Protein AF-A0A5J9V6T4-F1 (afdb_monomer)

InterPro domains:
  IPR002487 Transcription factor, K-box [PF01486] (33-118)
  IPR002487 Transcription factor, K-box [PS51297] (35-126)

Secondary structure (DSSP, 8-state):
-HHHHHHHHHHHHHHHHHHHHHHHSTHHHHHHHHHHHHHHHHHHHHHHHHHHHHHHHHHTT-SGGG--HHHHHHHHHHHHHHHHHHHHHHHHHHHHHHHHHHHHHHHHHHHHHHHHHHHHHHT----------PPPPP-------------------S-S-----------

Sequence (171 aa):
MVYFASYVCSLQKTIDRYKTYTRENGSNKAVQQDMQQVKADALSLANKLEALENSKRKFLGENLEQCSVEELHSLQVKLEKSLHIIRGKKTQLFEQQIAKLKEKERTLLKENKELREKQLSLQQPLAAPALNCIPPQPRDIPGPSNDDTDVVTDLYIGLPGSERSSNRDSG

Mean predicted aligned error: 18.74 Å

Organism: NCBI:txid38414

Structure (mmCIF, N/CA/C/O backbone):
data_AF-A0A5J9V6T4-F1
#
_entry.id   AF-A0A5J9V6T4-F1
#
loop_
_atom_site.group_PDB
_atom_site.id
_atom_site.type_symbol
_atom_site.label_atom_id
_atom_site.label_alt_id
_atom_site.label_comp_id
_atom_site.label_asym_id
_atom_site.label_entity_id
_atom_site.label_seq_id
_atom_site.pdbx_PDB_ins_code
_atom_site.Cartn_x
_atom_site.Cartn_y
_atom_site.Cartn_z
_atom_site.occupancy
_atom_site.B_iso_or_equiv
_atom_site.auth_seq_id
_atom_site.auth_comp_id
_atom_site.auth_asym_id
_atom_site.auth_atom_id
_atom_site.pdbx_PDB_model_num
ATOM 1 N N . MET A 1 1 ? -1.679 4.302 76.154 1.00 60.38 1 MET A N 1
ATOM 2 C CA . MET A 1 1 ? -2.870 4.523 75.298 1.00 60.38 1 MET A CA 1
ATOM 3 C C . MET A 1 1 ? -3.146 5.998 74.988 1.00 60.38 1 MET A C 1
ATOM 5 O O . MET A 1 1 ? -3.365 6.312 73.828 1.00 60.38 1 MET A O 1
ATOM 9 N N . VAL A 1 2 ? -3.075 6.922 75.956 1.00 66.12 2 VAL A N 1
ATOM 10 C CA . VAL A 1 2 ? -3.444 8.346 75.751 1.00 66.12 2 VAL A CA 1
ATOM 11 C C . VAL A 1 2 ? -2.506 9.116 74.794 1.00 66.12 2 VAL A C 1
ATOM 13 O O . VAL A 1 2 ? -2.973 9.864 73.940 1.00 66.12 2 VAL A O 1
ATOM 16 N N . TYR A 1 3 ? -1.189 8.884 74.860 1.00 66.56 3 TYR A N 1
ATOM 17 C CA . TYR A 1 3 ? -0.208 9.529 73.965 1.00 66.56 3 TYR A CA 1
ATOM 18 C C . TYR A 1 3 ? -0.371 9.134 72.491 1.00 66.56 3 TYR A C 1
ATOM 20 O O . TYR A 1 3 ? -0.237 9.974 71.605 1.00 66.56 3 TYR A O 1
ATOM 28 N N . PHE A 1 4 ? -0.711 7.869 72.231 1.00 70.38 4 PHE A N 1
ATOM 29 C CA . PHE A 1 4 ? -0.926 7.361 70.877 1.00 70.38 4 PHE A CA 1
ATOM 30 C C . PHE A 1 4 ? -2.164 8.004 70.236 1.00 70.38 4 PHE A C 1
ATOM 32 O O . PHE A 1 4 ? -2.093 8.495 69.113 1.00 70.38 4 PHE A O 1
ATOM 39 N N . ALA A 1 5 ? -3.266 8.107 70.986 1.00 70.38 5 ALA A N 1
ATOM 40 C CA . ALA A 1 5 ? -4.470 8.809 70.542 1.00 70.38 5 ALA A CA 1
ATOM 41 C C . ALA A 1 5 ? -4.216 10.304 70.251 1.00 70.38 5 ALA A C 1
ATOM 43 O O . ALA A 1 5 ? -4.706 10.829 69.251 1.00 70.38 5 ALA A O 1
ATOM 44 N N . SER A 1 6 ? -3.409 10.981 71.077 1.00 78.94 6 SER A N 1
ATOM 45 C CA . SER A 1 6 ? -3.026 12.385 70.855 1.00 78.94 6 SER A CA 1
ATOM 46 C C . SER A 1 6 ? -2.180 12.571 69.584 1.00 78.94 6 SER A C 1
ATOM 48 O O . SER A 1 6 ? -2.458 13.460 68.776 1.00 78.94 6 SER A O 1
ATOM 50 N N . TYR A 1 7 ? -1.200 11.690 69.351 1.00 83.75 7 TYR A N 1
ATOM 51 C CA . 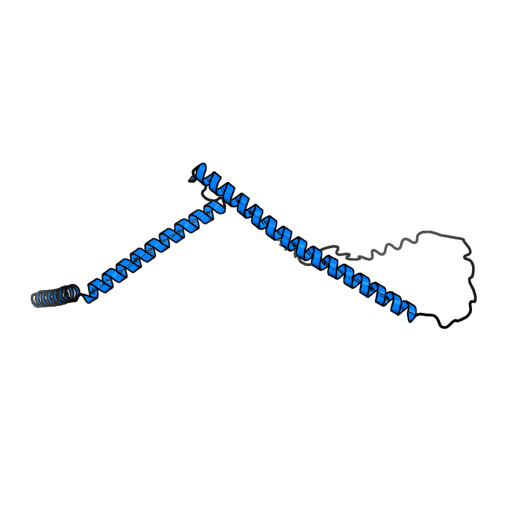TYR A 1 7 ? -0.360 11.715 68.149 1.00 83.75 7 TYR A CA 1
ATOM 52 C C . TYR A 1 7 ? -1.170 11.478 66.869 1.00 83.75 7 TYR A C 1
ATOM 54 O O . TYR A 1 7 ? -1.057 12.255 65.924 1.00 83.75 7 TYR A O 1
ATOM 62 N N . VAL A 1 8 ? -2.042 10.464 66.858 1.00 83.19 8 VAL A N 1
ATOM 63 C CA . VAL A 1 8 ? -2.918 10.164 65.712 1.00 83.19 8 VAL A CA 1
ATOM 64 C C . VAL A 1 8 ? -3.850 11.344 65.413 1.00 83.19 8 VAL A C 1
ATOM 66 O O . VAL A 1 8 ? -4.005 11.725 64.255 1.00 83.19 8 VAL A O 1
ATOM 69 N N . CYS A 1 9 ? -4.401 11.995 66.442 1.00 82.75 9 CYS A N 1
ATOM 70 C CA . CYS A 1 9 ? -5.228 13.194 66.285 1.00 82.75 9 CYS A CA 1
ATOM 71 C C . CYS A 1 9 ? -4.436 14.386 65.708 1.00 82.75 9 CYS A C 1
ATOM 73 O O . CYS A 1 9 ? -4.932 15.105 64.842 1.00 82.75 9 CYS A O 1
ATOM 75 N N . SER A 1 10 ? -3.187 14.587 66.140 1.00 89.19 10 SER A N 1
ATOM 76 C CA . SER A 1 10 ? -2.298 15.638 65.617 1.00 89.19 10 SER A CA 1
ATOM 77 C C . SER A 1 10 ? -1.874 15.390 64.162 1.00 89.19 10 SER A C 1
ATOM 79 O O . SER A 1 10 ? -1.890 16.306 63.330 1.00 89.19 10 SER A O 1
ATOM 81 N N . LEU A 1 11 ? -1.554 14.136 63.828 1.00 93.19 11 LEU A N 1
ATOM 82 C CA . LEU A 1 11 ? -1.210 13.714 62.473 1.00 93.19 11 LEU A CA 1
ATOM 83 C C . LEU A 1 11 ? -2.404 13.912 61.534 1.00 93.19 11 LEU A C 1
ATOM 85 O O . LEU A 1 11 ? -2.256 14.531 60.484 1.00 93.19 11 LEU A O 1
ATOM 89 N N . GLN A 1 12 ? -3.595 13.478 61.953 1.00 90.88 12 GLN A N 1
ATOM 90 C CA . GLN A 1 12 ? -4.825 13.632 61.182 1.00 90.88 12 GLN A CA 1
ATOM 91 C C . GLN A 1 12 ? -5.135 15.109 60.911 1.00 90.88 12 GLN A C 1
ATOM 93 O O . GLN A 1 12 ? -5.347 15.487 59.764 1.00 90.88 12 GLN A O 1
ATOM 98 N N . LYS A 1 13 ? -5.030 15.978 61.926 1.00 91.81 13 LYS A N 1
ATOM 99 C CA . LYS A 1 13 ? -5.188 17.436 61.764 1.00 91.81 13 LYS A CA 1
ATOM 100 C C . LYS A 1 13 ? -4.170 18.042 60.801 1.00 91.81 13 LYS A C 1
ATOM 102 O O . LYS A 1 13 ? -4.482 18.983 60.073 1.00 91.81 13 LYS A O 1
ATOM 107 N N . THR A 1 14 ? -2.938 17.543 60.807 1.00 90.81 14 THR A N 1
ATOM 108 C CA . THR A 1 14 ? -1.891 18.017 59.895 1.00 90.81 14 THR A CA 1
ATOM 109 C C . THR A 1 14 ? -2.172 17.566 58.465 1.00 90.81 14 THR A C 1
ATOM 111 O O . THR A 1 14 ? -2.124 18.393 57.558 1.00 90.81 14 THR A O 1
ATOM 114 N N . ILE A 1 15 ? -2.561 16.305 58.272 1.00 90.44 15 ILE A N 1
ATOM 115 C CA . ILE A 1 15 ? -3.002 15.764 56.979 1.00 90.44 15 ILE A CA 1
ATOM 116 C C . ILE A 1 15 ? -4.195 16.560 56.443 1.00 90.44 15 ILE A C 1
ATOM 118 O O . ILE A 1 15 ? -4.194 16.957 55.278 1.00 90.44 15 ILE A O 1
ATOM 122 N N . ASP A 1 16 ? -5.190 16.834 57.284 1.00 88.75 16 ASP A N 1
ATOM 123 C CA . ASP A 1 16 ? -6.396 17.552 56.881 1.00 88.75 16 ASP A CA 1
ATOM 124 C C . ASP A 1 16 ? -6.079 19.003 56.500 1.00 88.75 16 ASP A C 1
ATOM 126 O O . ASP A 1 16 ? -6.510 19.447 55.439 1.00 88.75 16 ASP A O 1
ATOM 130 N N . ARG A 1 17 ? -5.225 19.714 57.255 1.00 87.38 17 ARG A N 1
ATOM 131 C CA . ARG A 1 17 ? -4.741 21.050 56.851 1.00 87.38 17 ARG A CA 1
ATOM 132 C C . ARG A 1 17 ? -4.039 21.034 55.494 1.00 87.38 17 ARG A C 1
ATOM 134 O O . ARG A 1 17 ? -4.299 21.915 54.680 1.00 87.38 17 ARG A O 1
ATOM 141 N N . TYR A 1 18 ? -3.195 20.035 55.224 1.00 83.25 18 TYR A N 1
ATOM 142 C CA . TYR A 1 18 ? -2.538 19.897 53.920 1.00 83.25 18 TYR A CA 1
ATOM 143 C C . TYR A 1 18 ? -3.544 19.625 52.795 1.00 83.25 18 TYR A C 1
ATOM 145 O O . TYR A 1 18 ? -3.451 20.238 51.732 1.00 83.25 18 TYR A O 1
ATOM 153 N N . LYS A 1 19 ? -4.538 18.758 53.020 1.00 80.62 19 LYS A N 1
ATOM 154 C CA . LYS A 1 19 ? -5.613 18.470 52.052 1.00 80.62 19 LYS A CA 1
ATOM 155 C C . LYS A 1 19 ? -6.510 19.678 51.774 1.00 80.62 19 LYS A C 1
ATOM 157 O O . LYS A 1 19 ? -7.049 19.795 50.675 1.00 80.62 19 LYS A O 1
ATOM 162 N N . THR A 1 20 ? -6.717 20.546 52.758 1.00 79.88 20 THR A N 1
ATOM 163 C CA . THR A 1 20 ? -7.506 21.773 52.593 1.00 79.88 20 THR A CA 1
ATOM 164 C C . THR A 1 20 ? -6.688 22.837 51.865 1.00 79.88 20 THR A C 1
ATOM 166 O O . THR A 1 20 ? -7.133 23.331 50.834 1.00 79.88 20 THR A O 1
ATOM 169 N N . TYR A 1 21 ? -5.439 23.070 52.283 1.00 78.25 21 TYR A N 1
ATOM 170 C CA . TYR A 1 21 ? -4.522 24.009 51.628 1.00 78.25 21 TYR A CA 1
ATOM 171 C C . TYR A 1 21 ? -4.283 23.667 50.151 1.00 78.25 21 TYR A C 1
ATOM 173 O O . TYR A 1 21 ? -4.354 24.530 49.285 1.00 78.25 21 TYR A O 1
ATOM 181 N N . THR A 1 22 ? -4.064 22.389 49.832 1.00 68.44 22 THR A N 1
ATOM 182 C CA . THR A 1 22 ? -3.879 21.932 48.442 1.00 68.44 22 THR A CA 1
ATOM 183 C C . THR A 1 22 ? -5.132 22.088 47.578 1.00 68.44 22 THR A C 1
ATOM 185 O O . THR A 1 22 ? -5.003 22.282 46.372 1.00 68.44 22 THR A O 1
ATOM 188 N N . ARG A 1 23 ? -6.331 22.039 48.169 1.00 68.12 23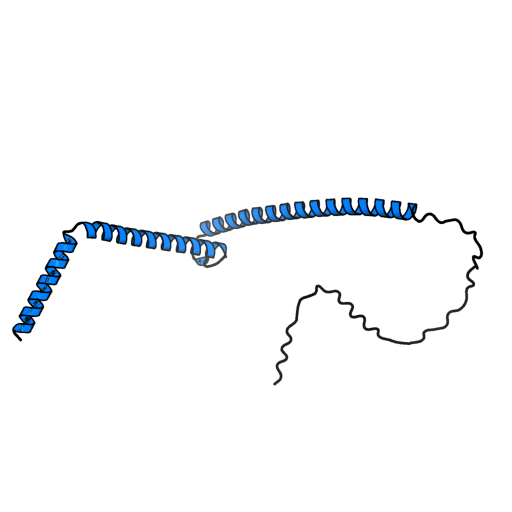 ARG A N 1
ATOM 189 C CA . ARG A 1 23 ? -7.616 22.239 47.480 1.00 68.12 23 ARG A CA 1
ATOM 190 C C . ARG A 1 23 ? -7.949 23.718 47.270 1.00 68.12 23 ARG A C 1
ATOM 192 O O . ARG A 1 23 ? -8.583 24.059 46.271 1.00 68.12 23 ARG A O 1
ATOM 199 N N . GLU A 1 24 ? -7.543 24.565 48.214 1.00 67.75 24 GLU A N 1
ATOM 200 C CA . GLU A 1 24 ? -7.744 26.019 48.203 1.00 67.75 24 GLU A CA 1
ATOM 201 C C . GLU A 1 24 ? -6.702 26.743 47.334 1.00 67.75 24 GLU A C 1
ATOM 203 O O . GLU A 1 24 ? -7.054 27.682 46.619 1.00 67.75 24 GLU A O 1
ATOM 208 N N . ASN A 1 25 ? -5.454 26.259 47.281 1.00 64.75 25 ASN A N 1
ATOM 209 C CA . ASN A 1 25 ? -4.466 26.705 46.297 1.00 64.75 25 ASN A CA 1
ATOM 210 C C . ASN A 1 25 ? -4.872 26.220 44.893 1.00 64.75 25 ASN A C 1
ATOM 212 O O . ASN A 1 25 ? -4.618 25.077 44.504 1.00 64.75 25 ASN A O 1
ATOM 216 N N . GLY A 1 26 ? -5.465 27.115 44.098 1.00 59.78 26 GLY A N 1
ATOM 217 C CA . GLY A 1 26 ? -5.966 26.852 42.739 1.00 59.78 26 GLY A CA 1
ATOM 218 C C . GLY A 1 26 ? -4.953 26.275 41.735 1.00 59.78 26 GLY A C 1
ATOM 219 O O . GLY A 1 26 ? -5.362 25.765 40.696 1.00 59.78 26 GLY A O 1
ATOM 220 N N . SER A 1 27 ? -3.656 26.271 42.063 1.00 61.22 27 SER A N 1
ATOM 221 C CA . SER A 1 27 ? -2.592 25.610 41.292 1.00 61.22 27 SER A CA 1
ATOM 222 C C . SER A 1 27 ? -2.841 24.106 41.085 1.00 61.22 27 SER A C 1
ATOM 224 O O . SER A 1 27 ? -2.552 23.599 40.004 1.00 61.22 27 SER A O 1
ATOM 226 N N . ASN A 1 28 ? -3.442 23.395 42.049 1.00 62.09 28 ASN A N 1
ATOM 227 C CA . ASN A 1 28 ? -3.740 21.967 41.874 1.00 62.09 28 ASN A CA 1
ATOM 228 C C . ASN A 1 28 ? -4.913 21.713 40.929 1.00 62.09 28 ASN A C 1
ATOM 230 O O . ASN A 1 28 ? -4.931 20.668 40.295 1.00 62.09 28 ASN A O 1
ATOM 234 N N . LYS A 1 29 ? -5.874 22.640 40.803 1.00 65.25 29 LYS A N 1
ATOM 235 C CA . LYS A 1 29 ? -7.019 22.470 39.892 1.00 65.25 29 LYS A CA 1
ATOM 236 C C . LYS A 1 29 ? -6.578 22.511 38.431 1.00 65.25 29 LYS A C 1
ATOM 238 O O . LYS A 1 29 ? -7.012 21.660 37.667 1.00 65.25 29 LYS A O 1
ATOM 243 N N . ALA A 1 30 ? -5.681 23.436 38.080 1.00 68.25 30 ALA A N 1
ATOM 244 C CA . ALA A 1 30 ? -5.085 23.501 36.745 1.00 68.25 30 ALA A CA 1
ATOM 245 C C . ALA A 1 30 ? -4.286 22.226 36.429 1.00 68.25 30 ALA A C 1
ATOM 247 O O . ALA A 1 30 ? -4.532 21.592 35.413 1.00 68.25 30 ALA A O 1
ATOM 248 N N . VAL A 1 31 ? -3.431 21.765 37.351 1.00 71.44 31 VAL A N 1
ATOM 249 C CA . VAL A 1 31 ? -2.662 20.516 37.177 1.00 71.44 31 VAL A CA 1
ATOM 250 C C . VAL A 1 31 ? -3.568 19.275 37.113 1.00 71.44 31 VAL A C 1
ATOM 252 O O . VAL A 1 31 ? -3.307 18.360 36.335 1.00 71.44 31 VAL A O 1
ATOM 255 N N . GLN A 1 32 ? -4.650 19.217 37.900 1.00 73.94 32 GLN A N 1
ATOM 256 C CA . GLN A 1 32 ? -5.631 18.127 37.821 1.00 73.94 32 GLN A CA 1
ATOM 257 C C . GLN A 1 32 ? -6.373 18.133 36.486 1.00 73.94 32 GLN A C 1
ATOM 259 O O . GLN A 1 32 ? -6.566 17.068 35.904 1.00 73.94 32 GLN A O 1
ATOM 264 N N . GLN A 1 33 ? -6.783 19.315 36.022 1.00 77.19 33 GLN A N 1
ATOM 265 C CA . GLN A 1 33 ? -7.463 19.499 34.747 1.00 77.19 33 GLN A CA 1
ATOM 266 C C . GLN A 1 33 ? -6.541 19.130 33.582 1.00 77.19 33 GLN A C 1
ATOM 268 O O . GLN A 1 33 ? -6.962 18.367 32.720 1.00 77.19 33 GLN A O 1
ATOM 273 N N . ASP A 1 34 ? -5.278 19.558 33.605 1.00 84.00 34 ASP A N 1
ATOM 274 C CA . ASP A 1 34 ? -4.262 19.183 32.616 1.00 84.00 34 ASP A CA 1
ATOM 275 C C . ASP A 1 34 ? -4.006 17.674 32.625 1.00 84.00 34 ASP A C 1
ATOM 277 O O . ASP A 1 34 ? -4.001 17.030 31.580 1.00 84.00 34 ASP A O 1
ATOM 281 N N . MET A 1 35 ? -3.869 17.057 33.801 1.00 87.88 35 MET A N 1
ATOM 282 C CA . MET A 1 35 ? -3.709 15.605 33.901 1.00 87.88 35 MET A CA 1
ATOM 283 C C . MET A 1 35 ? -4.951 14.855 33.395 1.00 87.88 35 MET A C 1
ATOM 285 O O . MET A 1 35 ? -4.832 13.782 32.803 1.00 87.88 35 MET A O 1
ATOM 289 N N . GLN A 1 36 ? -6.151 15.385 33.633 1.00 90.12 36 GLN A N 1
ATOM 290 C CA . GLN A 1 36 ? -7.396 14.806 33.135 1.00 90.12 36 GLN A CA 1
ATOM 291 C C . GLN A 1 36 ? -7.529 14.973 31.617 1.00 90.12 36 GLN A C 1
ATOM 293 O O . GLN A 1 36 ? -7.960 14.033 30.949 1.00 90.12 36 GLN A O 1
ATOM 298 N N . GLN A 1 37 ? -7.081 16.105 31.073 1.00 92.38 37 GLN A N 1
ATOM 299 C CA . GLN A 1 37 ? -6.992 16.357 29.639 1.00 92.38 37 GLN A CA 1
ATOM 300 C C . GLN A 1 37 ? -6.014 15.386 28.973 1.00 92.38 37 GLN A C 1
ATOM 302 O O . GLN A 1 37 ? -6.397 14.683 28.047 1.00 92.38 37 GLN A O 1
ATOM 307 N N . VAL A 1 38 ? -4.799 15.237 29.511 1.00 95.25 38 VAL A N 1
ATOM 308 C CA . VAL A 1 38 ? -3.798 14.285 28.999 1.00 95.25 38 VAL A CA 1
ATOM 309 C C . VAL A 1 38 ? -4.328 12.850 29.021 1.00 95.25 38 VAL A C 1
ATOM 311 O O . VAL A 1 38 ? -4.110 12.095 28.076 1.00 95.25 38 VAL A O 1
ATOM 314 N N . LYS A 1 39 ? -5.061 12.457 30.069 1.00 95.50 39 LYS A N 1
ATOM 315 C CA . LYS A 1 39 ? -5.717 11.140 30.122 1.00 95.50 39 LYS A CA 1
ATOM 316 C C . LYS A 1 39 ? -6.784 10.988 29.039 1.00 95.50 39 LYS A C 1
ATOM 318 O O . LYS A 1 39 ? -6.836 9.944 28.395 1.00 95.50 39 LYS A O 1
ATOM 323 N N . ALA A 1 40 ? -7.623 12.002 28.837 1.00 96.62 40 ALA A N 1
ATOM 324 C CA . ALA A 1 40 ? -8.641 11.990 27.790 1.00 96.62 40 ALA A CA 1
ATOM 325 C C . ALA A 1 40 ? -8.009 11.919 26.389 1.00 96.62 40 ALA A C 1
ATOM 327 O O . ALA A 1 40 ? -8.458 11.139 25.549 1.00 96.62 40 ALA A O 1
ATOM 328 N N . ASP A 1 41 ? -6.926 12.659 26.165 1.00 96.88 41 ASP A N 1
ATOM 329 C CA . ASP A 1 41 ? -6.178 12.658 24.910 1.00 96.88 41 ASP A CA 1
ATOM 330 C C . ASP A 1 41 ? -5.506 11.304 24.659 1.00 96.88 41 ASP A C 1
ATOM 332 O O . ASP A 1 41 ? -5.584 10.775 23.550 1.00 96.88 41 ASP A O 1
ATOM 336 N N . ALA A 1 42 ? -4.917 10.694 25.692 1.00 97.81 42 ALA A N 1
ATOM 337 C CA . ALA A 1 42 ? -4.338 9.356 25.608 1.00 97.81 42 ALA A CA 1
ATOM 338 C C . ALA A 1 42 ? -5.394 8.293 25.265 1.00 97.81 42 ALA A C 1
ATOM 340 O O . ALA A 1 42 ? -5.162 7.460 24.390 1.00 97.81 42 ALA A O 1
ATOM 341 N N . LEU A 1 43 ? -6.573 8.348 25.896 1.00 97.94 43 LEU A N 1
ATOM 342 C CA . LEU A 1 43 ? -7.696 7.458 25.577 1.00 97.94 43 LEU A CA 1
ATOM 343 C C . LEU A 1 43 ? -8.201 7.674 24.144 1.00 97.94 43 LEU A C 1
ATOM 345 O O . LEU A 1 43 ? -8.429 6.714 23.412 1.00 97.94 43 LEU A O 1
ATOM 349 N N . SER A 1 44 ? -8.332 8.930 23.714 1.00 98.19 44 SER A N 1
ATOM 350 C CA . SER A 1 44 ? -8.711 9.279 22.341 1.00 98.19 44 SER A CA 1
ATOM 351 C C . SER A 1 44 ? -7.711 8.731 21.322 1.00 98.19 44 SER A C 1
ATOM 353 O O . SER A 1 44 ? -8.105 8.181 20.292 1.00 98.19 44 SER A O 1
ATOM 355 N N . LEU A 1 45 ? -6.412 8.836 21.613 1.00 98.25 45 LEU A N 1
ATOM 356 C CA . LEU A 1 45 ? -5.359 8.305 20.757 1.00 98.25 45 LEU A CA 1
ATOM 357 C C . LEU A 1 45 ? -5.382 6.773 20.704 1.00 98.25 45 LEU A C 1
ATOM 359 O O . LEU A 1 45 ? -5.277 6.216 19.612 1.00 98.25 45 LEU A O 1
ATOM 363 N N . ALA A 1 46 ? -5.576 6.105 21.843 1.00 98.38 46 ALA A N 1
ATOM 364 C CA . ALA A 1 46 ? -5.703 4.650 21.909 1.00 98.38 46 ALA A CA 1
ATOM 365 C C . ALA A 1 46 ? -6.886 4.146 21.064 1.00 98.38 46 ALA A C 1
ATOM 367 O O . ALA A 1 46 ? -6.709 3.264 20.229 1.00 98.38 46 ALA A O 1
ATOM 368 N N . ASN A 1 47 ? -8.055 4.784 21.180 1.00 98.31 47 ASN A N 1
ATOM 369 C CA . ASN A 1 47 ? -9.236 4.432 20.386 1.00 98.31 47 ASN A CA 1
ATOM 370 C C . ASN A 1 47 ? -9.006 4.632 18.876 1.00 98.31 47 ASN A C 1
ATOM 372 O O . ASN A 1 47 ? -9.448 3.827 18.057 1.00 98.31 47 ASN A O 1
ATOM 376 N N . LYS A 1 48 ? -8.303 5.704 18.481 1.00 98.25 48 LYS A N 1
ATOM 377 C CA . LYS A 1 48 ? -7.936 5.934 17.071 1.00 98.25 48 LYS A CA 1
ATOM 378 C C . LYS A 1 48 ? -6.981 4.863 16.554 1.00 98.25 48 LYS A C 1
ATOM 380 O O . LYS A 1 48 ? -7.130 4.427 15.415 1.00 98.25 48 LYS A O 1
ATOM 385 N N . LEU A 1 49 ? -6.009 4.463 17.370 1.00 98.56 49 LEU A N 1
ATOM 386 C CA . LEU A 1 49 ? -5.055 3.415 17.025 1.00 98.56 49 LEU A CA 1
ATOM 387 C C . LEU A 1 49 ? -5.772 2.077 16.821 1.00 98.56 49 LEU A C 1
ATOM 389 O O . LEU A 1 49 ? -5.607 1.462 15.772 1.00 98.56 49 LEU A O 1
ATOM 393 N N . GLU A 1 50 ? -6.652 1.699 17.746 1.00 98.19 50 GLU A N 1
ATOM 394 C CA . GLU A 1 50 ? -7.465 0.486 17.629 1.00 98.19 50 GLU A CA 1
ATOM 395 C C . GLU A 1 50 ? -8.338 0.503 16.363 1.00 98.19 50 GLU A C 1
ATOM 397 O O . GLU A 1 50 ? -8.367 -0.465 15.602 1.00 98.19 50 GLU A O 1
ATOM 402 N N . ALA A 1 51 ? -8.998 1.627 16.063 1.00 97.06 51 ALA A N 1
ATOM 403 C CA . ALA A 1 51 ? -9.796 1.763 14.845 1.00 97.06 51 ALA A CA 1
ATOM 404 C C . ALA A 1 51 ? -8.953 1.597 13.564 1.00 97.06 51 ALA A C 1
ATOM 406 O O . ALA A 1 51 ? -9.398 0.965 12.598 1.00 97.06 51 ALA A O 1
ATOM 407 N N . LEU A 1 52 ? -7.729 2.135 13.547 1.00 97.94 52 LEU A N 1
ATOM 408 C CA . LEU A 1 52 ? -6.795 1.976 12.431 1.00 97.94 52 LEU A CA 1
ATOM 409 C C . LEU A 1 52 ? -6.310 0.532 12.291 1.00 97.94 52 LEU A C 1
ATOM 411 O O . LEU A 1 52 ? -6.267 0.011 11.176 1.00 97.94 52 LEU A O 1
ATOM 415 N N . GLU A 1 53 ? -5.980 -0.134 13.394 1.00 97.88 53 GLU A N 1
ATOM 416 C CA . GLU A 1 53 ? -5.572 -1.539 13.388 1.00 97.88 53 GLU A CA 1
ATOM 417 C C . GLU A 1 53 ? -6.706 -2.453 12.921 1.00 97.88 53 GLU A C 1
ATOM 419 O O . GLU A 1 53 ? -6.482 -3.336 12.092 1.00 97.88 53 GLU A O 1
ATOM 424 N N . ASN A 1 54 ? -7.936 -2.195 13.363 1.00 96.50 54 ASN A N 1
ATOM 425 C CA . ASN A 1 54 ? -9.128 -2.907 12.904 1.00 96.50 54 ASN A CA 1
ATOM 426 C C . ASN A 1 54 ? -9.334 -2.725 11.400 1.00 96.50 54 ASN A C 1
ATOM 428 O O . ASN A 1 54 ? -9.549 -3.698 10.679 1.00 96.50 54 ASN A O 1
ATOM 432 N N . SER A 1 55 ? -9.196 -1.493 10.906 1.00 95.62 55 SER A N 1
ATOM 433 C CA . SER A 1 55 ? -9.239 -1.207 9.471 1.00 95.62 55 SER A CA 1
ATOM 434 C C . SER A 1 55 ? -8.147 -1.969 8.710 1.00 95.62 55 SER A C 1
ATOM 436 O O . SER A 1 55 ? -8.436 -2.616 7.704 1.00 95.62 55 SER A O 1
ATOM 438 N N . LYS A 1 56 ? -6.905 -1.982 9.219 1.00 96.94 56 LYS A N 1
ATOM 439 C CA . LYS A 1 56 ? -5.791 -2.744 8.631 1.00 96.94 56 LYS A CA 1
ATOM 440 C C . LYS A 1 56 ? -6.118 -4.234 8.535 1.00 96.94 56 LYS A C 1
ATOM 442 O O . LYS A 1 56 ? -5.945 -4.813 7.468 1.00 96.94 56 LYS A O 1
ATOM 447 N N . ARG A 1 57 ? -6.605 -4.842 9.622 1.00 97.44 57 ARG A N 1
ATOM 448 C CA . ARG A 1 57 ? -7.017 -6.255 9.659 1.00 97.44 57 ARG A CA 1
ATOM 449 C C . ARG A 1 57 ? -8.075 -6.554 8.598 1.00 97.44 57 ARG A C 1
ATOM 451 O O . ARG A 1 57 ? -7.898 -7.492 7.827 1.00 97.44 57 ARG A O 1
ATOM 458 N N . LYS A 1 58 ? -9.094 -5.693 8.463 1.00 96.94 58 LYS A N 1
ATOM 459 C CA . LYS A 1 58 ? -10.101 -5.811 7.394 1.00 96.94 58 LYS A CA 1
ATOM 460 C C . LYS A 1 58 ? -9.452 -5.794 6.001 1.00 96.94 58 LYS A C 1
ATOM 462 O O . LYS A 1 58 ? -9.725 -6.680 5.201 1.00 96.94 58 LYS A O 1
ATOM 467 N N . PHE A 1 59 ? -8.542 -4.857 5.715 1.00 96.19 59 PHE A N 1
ATOM 468 C CA . PHE A 1 59 ? -7.803 -4.825 4.437 1.00 96.19 59 PHE A CA 1
ATOM 469 C C . PHE A 1 59 ? -6.933 -6.064 4.182 1.00 96.19 59 PHE A C 1
ATOM 471 O O . PHE A 1 59 ? -6.683 -6.392 3.024 1.00 96.19 59 PHE A O 1
ATOM 478 N N . LEU A 1 60 ? -6.487 -6.747 5.237 1.00 96.44 60 LEU A N 1
ATOM 479 C CA . LEU A 1 60 ? -5.744 -8.008 5.158 1.00 96.44 60 LEU A CA 1
ATOM 480 C C . LEU A 1 60 ? -6.652 -9.244 5.054 1.00 96.44 60 LEU A C 1
ATOM 482 O O . LEU A 1 60 ? -6.151 -10.356 4.931 1.00 96.44 60 LEU A O 1
ATOM 486 N N . GLY A 1 61 ? -7.974 -9.061 5.060 1.00 95.69 61 GLY A N 1
ATOM 487 C CA . GLY A 1 61 ? -8.945 -10.150 4.976 1.00 95.69 61 GLY A CA 1
ATOM 488 C C . GLY A 1 61 ? -9.250 -10.827 6.315 1.00 95.69 61 GLY 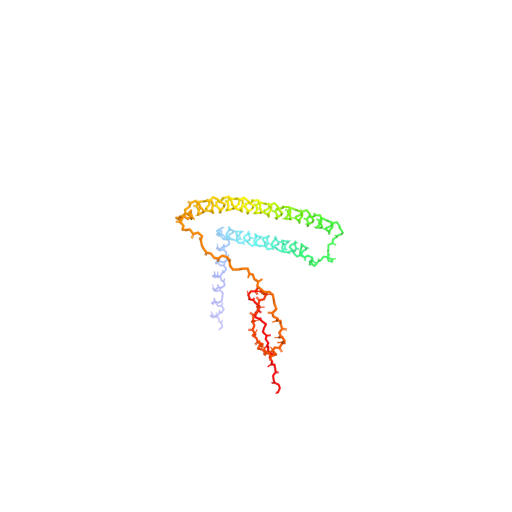A C 1
ATOM 489 O O . GLY A 1 61 ? -9.837 -11.904 6.335 1.00 95.69 61 GLY A O 1
ATOM 490 N N . GLU A 1 62 ? -8.870 -10.216 7.435 1.00 96.31 62 GLU A N 1
ATOM 491 C CA . GLU A 1 62 ? -9.062 -10.763 8.778 1.00 96.31 62 GLU A CA 1
ATOM 492 C C . GLU A 1 62 ? -10.333 -10.202 9.443 1.00 96.31 62 GLU A C 1
ATOM 494 O O . GLU A 1 62 ? -10.673 -9.031 9.264 1.00 96.31 62 GLU A O 1
ATOM 499 N N . ASN A 1 63 ? -10.994 -11.007 10.290 1.00 94.31 63 ASN A N 1
ATOM 500 C CA . ASN A 1 63 ? -12.164 -10.617 11.104 1.00 94.31 63 ASN A CA 1
ATOM 501 C C . ASN A 1 63 ? -13.326 -10.008 10.290 1.00 94.31 63 ASN A C 1
ATOM 503 O O . ASN A 1 63 ? -14.029 -9.109 10.752 1.00 94.31 63 ASN A O 1
ATOM 507 N N . LEU A 1 64 ? -13.525 -10.491 9.061 1.00 95.31 64 LEU A N 1
ATOM 508 C CA . LEU A 1 64 ? -14.569 -9.996 8.156 1.00 95.31 64 LEU A CA 1
ATOM 509 C C . LEU A 1 64 ? -15.983 -10.455 8.532 1.00 95.31 64 LEU A C 1
ATOM 511 O O . LEU A 1 64 ? -16.950 -9.895 8.031 1.00 95.31 64 LEU A O 1
ATOM 515 N N . GLU A 1 65 ? -16.112 -11.438 9.422 1.00 94.94 65 GLU A N 1
ATOM 516 C CA . GLU A 1 65 ? -17.394 -11.965 9.915 1.00 94.94 65 GLU A CA 1
ATOM 517 C C . GLU A 1 65 ? -18.283 -10.901 10.584 1.00 94.94 65 GLU A C 1
ATOM 519 O O . GLU A 1 65 ? -19.498 -11.053 10.636 1.00 94.94 65 GLU A O 1
ATOM 524 N N . GLN A 1 66 ? -17.678 -9.812 11.067 1.00 92.38 66 GLN A N 1
ATOM 525 C CA . GLN A 1 66 ? -18.362 -8.692 11.719 1.00 92.38 66 GLN A CA 1
ATOM 526 C C . GLN A 1 66 ? -18.710 -7.556 10.742 1.00 92.38 66 GLN A C 1
ATOM 528 O O . GLN A 1 66 ? -19.322 -6.570 11.149 1.00 92.38 66 GLN A O 1
ATOM 533 N N . CYS A 1 67 ? -18.285 -7.650 9.478 1.00 94.75 67 CYS A N 1
ATOM 534 C CA . CYS A 1 67 ? -18.528 -6.620 8.473 1.00 94.75 67 CYS A CA 1
ATOM 535 C C . CYS A 1 67 ? -19.919 -6.768 7.852 1.00 94.75 67 CYS A C 1
ATOM 537 O O . CYS A 1 67 ? -20.349 -7.875 7.523 1.00 94.75 67 CYS A O 1
ATOM 539 N N . SER A 1 68 ? -20.589 -5.642 7.601 1.00 96.88 68 SER A N 1
ATOM 540 C CA . SER A 1 68 ? -21.802 -5.644 6.778 1.00 96.88 68 SER A CA 1
ATOM 541 C C . SER A 1 68 ? -21.477 -5.889 5.298 1.00 96.88 68 SER A C 1
ATOM 543 O O . SER A 1 68 ? -20.332 -5.745 4.851 1.00 96.88 68 SER A O 1
ATOM 545 N N . VAL A 1 69 ? -22.498 -6.226 4.506 1.00 97.44 69 VAL A N 1
ATOM 546 C CA . VAL A 1 69 ? -22.354 -6.424 3.053 1.00 97.44 69 VAL A CA 1
ATOM 547 C C . VAL A 1 69 ? -21.875 -5.137 2.370 1.00 97.44 69 VAL A C 1
ATOM 549 O O . VAL A 1 69 ? -21.014 -5.175 1.492 1.00 97.44 69 VAL A O 1
ATOM 552 N N . GLU A 1 70 ? -22.375 -3.983 2.807 1.00 97.94 70 GLU A N 1
ATOM 553 C CA . GLU A 1 70 ? -21.994 -2.666 2.291 1.00 97.94 70 GLU A CA 1
ATOM 554 C C . GLU A 1 70 ? -20.541 -2.322 2.636 1.00 97.94 70 GLU A C 1
ATOM 556 O O . GLU A 1 70 ? -19.800 -1.813 1.788 1.00 97.94 70 GLU A O 1
ATOM 561 N N . GLU A 1 71 ? -20.109 -2.618 3.867 1.00 96.56 71 GLU A N 1
ATOM 562 C CA . GLU A 1 71 ? -18.716 -2.435 4.279 1.00 96.56 71 GLU A CA 1
ATOM 563 C C . GLU A 1 71 ? -17.773 -3.316 3.457 1.00 96.56 71 GLU A C 1
ATOM 565 O O . GLU A 1 71 ? -16.732 -2.839 2.995 1.00 96.56 71 GLU A O 1
ATOM 570 N N . LEU A 1 72 ? -18.145 -4.580 3.239 1.00 97.62 72 LEU A N 1
ATOM 571 C CA . LEU A 1 72 ? -17.356 -5.522 2.454 1.00 97.62 72 LEU A CA 1
ATOM 572 C C . LEU A 1 72 ? -17.260 -5.087 0.986 1.00 97.62 72 LEU A C 1
ATOM 574 O O . LEU A 1 72 ? -16.175 -5.111 0.405 1.00 97.62 72 LEU A O 1
ATOM 578 N N . HIS A 1 73 ? -18.361 -4.607 0.405 1.00 98.06 73 HIS A N 1
ATOM 579 C CA . HIS A 1 73 ? -18.356 -4.064 -0.950 1.00 98.06 73 HIS A CA 1
ATOM 580 C C . HIS A 1 73 ? -17.470 -2.810 -1.064 1.00 98.06 73 HIS A C 1
ATOM 582 O O . HIS A 1 73 ? -16.647 -2.699 -1.974 1.00 98.06 73 HIS A O 1
ATOM 588 N N . SER A 1 74 ? -17.560 -1.885 -0.102 1.00 97.38 74 SER A N 1
ATOM 589 C CA . SER A 1 74 ? -16.684 -0.705 -0.038 1.00 97.38 74 SER A CA 1
ATOM 590 C C . SER A 1 74 ? -15.204 -1.091 0.062 1.00 97.38 74 SER A C 1
ATOM 592 O O . SER A 1 74 ? -14.349 -0.489 -0.596 1.00 97.38 74 SER A O 1
ATOM 594 N N . LEU A 1 75 ? -14.893 -2.113 0.864 1.00 97.44 75 LEU A N 1
ATOM 595 C CA . LEU A 1 75 ? -13.545 -2.651 1.014 1.00 97.44 75 LEU A CA 1
ATOM 596 C C . LEU A 1 75 ? -13.022 -3.235 -0.304 1.00 97.44 75 LEU A C 1
A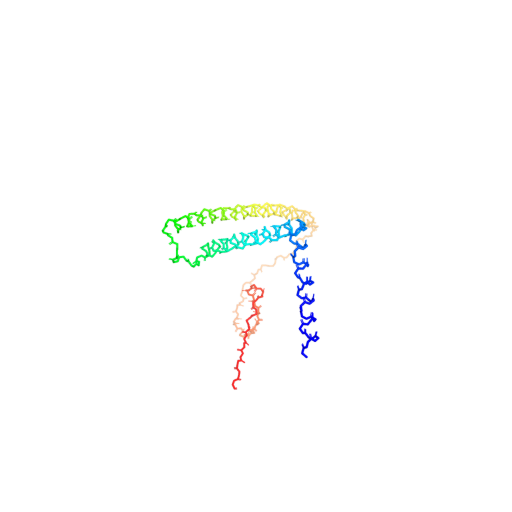TOM 598 O O . LEU A 1 75 ? -11.916 -2.889 -0.726 1.00 97.44 75 LEU A O 1
ATOM 602 N N . GLN A 1 76 ? -13.835 -4.052 -0.977 1.00 97.19 76 GLN A N 1
ATOM 603 C CA . GLN A 1 76 ? -13.521 -4.629 -2.281 1.00 97.19 76 GLN A CA 1
ATOM 604 C C . GLN A 1 76 ? -13.192 -3.537 -3.307 1.00 97.19 76 GLN A C 1
ATOM 606 O O . GLN A 1 76 ? -12.113 -3.556 -3.897 1.00 97.19 76 GLN A O 1
ATOM 611 N N . VAL A 1 77 ? -14.062 -2.535 -3.464 1.00 98.44 77 VAL A N 1
ATOM 612 C CA . VAL A 1 77 ? -13.862 -1.442 -4.432 1.00 98.44 77 VAL A CA 1
ATOM 613 C C . VAL A 1 77 ? -12.566 -0.670 -4.151 1.00 98.44 77 VAL A C 1
ATOM 615 O O . VAL A 1 77 ? -11.820 -0.323 -5.072 1.00 98.44 77 VAL A O 1
ATOM 618 N N . LYS A 1 78 ? -12.248 -0.409 -2.875 1.00 98.06 78 LYS A N 1
ATOM 619 C CA . LYS A 1 78 ? -10.988 0.254 -2.486 1.00 98.06 78 LYS A CA 1
ATOM 620 C C . LYS A 1 78 ? -9.764 -0.598 -2.833 1.00 98.06 78 LYS A C 1
ATOM 622 O O . LYS A 1 78 ? -8.775 -0.064 -3.349 1.00 98.06 78 LYS A O 1
ATOM 627 N N . LEU A 1 79 ? -9.819 -1.904 -2.575 1.00 98.06 79 LEU A N 1
ATOM 628 C CA . LEU A 1 79 ? -8.750 -2.843 -2.916 1.00 98.06 79 LEU A CA 1
ATOM 629 C C . LEU A 1 79 ? -8.542 -2.934 -4.430 1.00 98.06 79 LEU A C 1
ATOM 631 O O . LEU A 1 79 ? -7.419 -2.769 -4.898 1.00 98.06 79 LEU A O 1
ATOM 635 N N . GLU A 1 80 ? -9.607 -3.092 -5.209 1.00 98.44 80 GLU A N 1
ATOM 636 C CA . GLU A 1 80 ? -9.537 -3.153 -6.672 1.00 98.44 80 GLU A CA 1
ATOM 637 C C . GLU A 1 80 ? -8.918 -1.884 -7.267 1.00 98.44 80 GLU A C 1
ATOM 639 O O . GLU A 1 80 ? -7.968 -1.954 -8.054 1.00 98.44 80 GLU A O 1
ATOM 644 N N . LYS A 1 81 ? -9.387 -0.708 -6.830 1.00 98.56 81 LYS A N 1
ATOM 645 C CA . LYS A 1 81 ? -8.853 0.581 -7.283 1.00 98.56 81 LYS A CA 1
ATOM 646 C C . LYS A 1 81 ? -7.374 0.738 -6.933 1.00 98.56 81 LYS A C 1
ATOM 648 O O . LYS A 1 81 ? -6.580 1.151 -7.778 1.00 98.56 81 LYS A O 1
ATOM 653 N N . SER A 1 82 ? -6.989 0.424 -5.696 1.00 98.25 82 SER A N 1
ATOM 654 C CA . SER A 1 82 ? -5.591 0.542 -5.264 1.00 98.25 82 SER A CA 1
ATOM 655 C C . SER A 1 82 ? -4.676 -0.429 -6.015 1.00 98.25 82 SER A C 1
ATOM 657 O O . SER A 1 82 ? -3.619 -0.017 -6.493 1.00 98.25 82 SER A O 1
ATOM 659 N N . LEU A 1 83 ? -5.106 -1.677 -6.220 1.00 98.44 83 LEU A N 1
ATOM 660 C CA . LEU A 1 83 ? -4.373 -2.669 -7.005 1.00 98.44 83 LEU A CA 1
ATOM 661 C C . LEU A 1 83 ? -4.200 -2.237 -8.457 1.00 98.44 83 LEU A C 1
ATOM 663 O O . LEU A 1 83 ? -3.104 -2.373 -9.000 1.00 98.44 83 LEU A O 1
ATOM 667 N N . HIS A 1 84 ? -5.245 -1.688 -9.075 1.00 98.69 84 HIS A N 1
ATOM 668 C CA . HIS A 1 84 ? -5.163 -1.147 -10.427 1.00 98.69 84 HIS A CA 1
ATOM 669 C C . HIS A 1 84 ? -4.092 -0.049 -10.524 1.00 98.69 84 HIS A C 1
ATOM 671 O O . HIS A 1 84 ? -3.218 -0.112 -11.388 1.00 98.69 84 HIS A O 1
ATOM 677 N N . ILE A 1 85 ? -4.087 0.900 -9.581 1.00 98.75 85 ILE A N 1
ATOM 678 C CA . ILE A 1 85 ? -3.086 1.976 -9.523 1.00 98.75 85 ILE A CA 1
ATOM 679 C C . ILE A 1 85 ? -1.671 1.413 -9.321 1.00 98.75 85 ILE A C 1
ATOM 681 O O . ILE A 1 85 ? -0.741 1.828 -10.013 1.00 98.75 85 ILE A O 1
ATOM 685 N N . ILE A 1 86 ? -1.487 0.473 -8.388 1.00 98.75 86 ILE A N 1
ATOM 686 C CA . ILE A 1 86 ? -0.178 -0.136 -8.099 1.00 98.75 86 ILE A CA 1
ATOM 687 C C . ILE A 1 86 ? 0.358 -0.867 -9.332 1.00 98.75 86 ILE A C 1
ATOM 689 O O . ILE A 1 86 ? 1.517 -0.675 -9.705 1.00 98.75 86 ILE A O 1
ATOM 693 N N . ARG A 1 87 ? -0.481 -1.676 -9.989 1.00 98.81 87 ARG A N 1
ATOM 694 C CA . ARG A 1 87 ? -0.107 -2.388 -11.217 1.00 98.81 87 ARG A CA 1
ATOM 695 C C . ARG A 1 87 ? 0.248 -1.409 -12.330 1.00 98.81 87 ARG A C 1
ATOM 697 O O . ARG A 1 87 ? 1.303 -1.572 -12.928 1.00 98.81 87 ARG A O 1
ATOM 704 N N . GLY A 1 88 ? -0.556 -0.364 -12.539 1.00 98.81 88 GLY A N 1
ATOM 705 C CA . GLY A 1 88 ? -0.274 0.678 -13.529 1.00 98.81 88 GLY A CA 1
ATOM 706 C C . GLY A 1 88 ? 1.086 1.346 -13.308 1.00 98.81 88 GLY A C 1
ATOM 707 O O . GLY A 1 88 ? 1.898 1.411 -14.228 1.00 98.81 88 GLY A O 1
ATOM 708 N N . LYS A 1 89 ? 1.391 1.748 -12.067 1.00 98.81 89 LYS A N 1
ATOM 709 C CA . LYS A 1 89 ? 2.700 2.327 -11.712 1.00 98.81 89 LYS A CA 1
ATOM 710 C C . LYS A 1 89 ? 3.855 1.351 -11.944 1.00 98.81 89 LYS A C 1
ATOM 712 O O . LYS A 1 89 ? 4.901 1.751 -12.447 1.00 98.81 89 LYS A O 1
ATOM 717 N N . LYS A 1 90 ? 3.677 0.076 -11.584 1.00 98.81 90 LYS A N 1
ATOM 718 C CA . LYS A 1 90 ? 4.694 -0.965 -11.791 1.00 98.81 90 LYS A CA 1
ATOM 719 C C . LYS A 1 90 ? 4.968 -1.185 -13.280 1.00 98.81 90 LYS A C 1
ATOM 721 O O . LYS A 1 90 ? 6.129 -1.240 -13.673 1.00 98.81 90 LYS A O 1
ATOM 726 N N . THR A 1 91 ? 3.917 -1.261 -14.093 1.00 98.81 91 THR A N 1
ATOM 727 C CA . THR A 1 91 ? 4.025 -1.384 -15.551 1.00 98.81 91 THR A CA 1
ATOM 728 C C . THR A 1 91 ? 4.764 -0.191 -16.145 1.00 98.81 91 THR A C 1
ATOM 730 O O . THR A 1 91 ? 5.769 -0.390 -16.820 1.00 98.81 91 THR A O 1
ATOM 733 N N . GLN A 1 92 ? 4.359 1.036 -15.805 1.00 98.75 92 GLN A N 1
ATOM 734 C CA . GLN A 1 92 ? 5.015 2.255 -16.285 1.00 98.75 92 GLN A CA 1
ATOM 735 C C . GLN A 1 92 ? 6.514 2.278 -15.940 1.00 98.75 92 GLN A C 1
ATOM 737 O O . GLN A 1 92 ? 7.351 2.617 -16.777 1.00 98.75 92 GLN A O 1
ATOM 742 N N . LEU A 1 93 ? 6.874 1.892 -14.713 1.00 98.75 93 LEU A N 1
ATOM 743 C CA . LEU A 1 93 ? 8.270 1.829 -14.283 1.00 98.75 93 LEU A CA 1
ATOM 744 C C . LEU A 1 93 ? 9.076 0.797 -15.088 1.00 98.75 93 LEU A C 1
ATOM 746 O O . LEU A 1 93 ? 10.232 1.046 -15.434 1.00 98.75 93 LEU A O 1
ATOM 750 N N . PHE A 1 94 ? 8.495 -0.366 -15.384 1.00 98.81 94 PHE A N 1
ATOM 751 C CA . PHE A 1 94 ? 9.158 -1.383 -16.198 1.00 98.81 94 PHE A CA 1
ATOM 752 C C . PHE A 1 94 ? 9.289 -0.971 -17.660 1.00 98.81 94 PHE A C 1
ATOM 754 O O . PHE A 1 94 ? 10.350 -1.175 -18.241 1.00 98.81 94 PHE A O 1
ATOM 761 N N . GLU A 1 95 ? 8.278 -0.331 -18.238 1.00 98.81 95 GLU A N 1
ATOM 762 C CA . GLU A 1 95 ? 8.355 0.222 -19.593 1.00 98.81 95 GLU A CA 1
ATOM 763 C C . GLU A 1 95 ? 9.499 1.234 -19.719 1.00 98.81 95 GLU A C 1
ATOM 765 O O . GLU A 1 95 ? 10.290 1.162 -20.661 1.00 98.81 95 GLU A O 1
ATOM 770 N N . GLN A 1 96 ? 9.658 2.119 -18.730 1.00 98.75 96 GLN A N 1
ATOM 771 C CA . GLN A 1 96 ? 10.778 3.063 -18.676 1.00 98.75 96 GLN A CA 1
ATOM 772 C C . GLN A 1 96 ? 12.138 2.354 -18.601 1.00 98.75 96 GLN A C 1
ATOM 774 O O . GLN A 1 96 ? 13.078 2.737 -19.302 1.00 98.75 96 GLN A O 1
ATOM 779 N N . GLN A 1 97 ? 12.258 1.307 -17.779 1.00 98.75 97 GLN A N 1
ATOM 780 C CA . GLN A 1 97 ? 13.492 0.521 -17.682 1.00 98.75 97 GLN A CA 1
ATOM 781 C C . GLN A 1 97 ? 13.813 -0.207 -18.990 1.00 98.75 97 GLN A C 1
ATOM 783 O O . GLN A 1 97 ? 14.955 -0.166 -19.447 1.00 98.75 97 GLN A O 1
ATOM 788 N N . ILE A 1 98 ? 12.809 -0.818 -19.622 1.00 98.88 98 ILE A N 1
ATOM 789 C CA . ILE A 1 98 ? 12.952 -1.486 -20.919 1.00 98.88 98 ILE A CA 1
ATOM 790 C C . ILE A 1 98 ? 13.404 -0.482 -21.981 1.00 98.88 98 ILE A C 1
ATOM 792 O O . ILE A 1 98 ? 14.346 -0.765 -22.718 1.00 98.88 98 ILE A O 1
ATOM 796 N N . ALA A 1 99 ? 12.788 0.701 -22.044 1.00 98.75 99 ALA A N 1
ATOM 797 C CA . ALA A 1 99 ? 13.173 1.745 -22.990 1.00 98.75 99 ALA A CA 1
ATOM 798 C C . ALA A 1 99 ? 14.634 2.183 -22.793 1.00 98.75 99 ALA A C 1
ATOM 800 O O . ALA A 1 99 ? 15.398 2.253 -23.755 1.00 98.75 99 ALA A O 1
ATOM 801 N N . LYS A 1 100 ? 15.054 2.396 -21.539 1.00 98.75 100 LYS A N 1
ATOM 802 C CA . LYS A 1 100 ? 16.441 2.742 -21.202 1.00 98.75 100 LYS A CA 1
ATOM 803 C C . LYS A 1 100 ? 17.431 1.654 -21.628 1.00 98.75 100 LYS A C 1
ATOM 805 O O . LYS A 1 100 ? 18.500 1.968 -22.147 1.00 98.75 100 LYS A O 1
ATOM 810 N N . LEU A 1 101 ? 17.093 0.384 -21.405 1.00 98.88 101 LEU A N 1
ATOM 811 C CA . LEU A 1 101 ? 17.943 -0.743 -21.792 1.00 98.88 101 LEU A CA 1
ATOM 812 C C . LEU A 1 101 ? 18.046 -0.887 -23.312 1.00 98.88 101 LEU A C 1
ATOM 814 O O . LEU A 1 101 ? 19.155 -1.046 -23.812 1.00 98.88 101 LEU A O 1
ATOM 818 N N . LYS A 1 102 ? 16.935 -0.747 -24.043 1.00 98.75 102 LYS A N 1
ATOM 819 C CA . LYS A 1 102 ? 16.928 -0.760 -25.516 1.00 98.75 102 LYS A CA 1
ATOM 820 C C . LYS A 1 102 ? 17.789 0.352 -26.107 1.00 98.75 102 LYS A C 1
ATOM 822 O O . LYS A 1 102 ? 18.516 0.134 -27.071 1.00 98.75 102 LYS A O 1
ATOM 827 N N . GLU A 1 103 ? 17.746 1.541 -25.516 1.00 98.69 103 GLU A N 1
ATOM 828 C CA . GLU A 1 103 ? 18.578 2.654 -25.972 1.00 98.69 103 GLU A CA 1
ATOM 829 C C . GLU A 1 103 ? 20.072 2.405 -25.708 1.00 98.69 103 GLU A C 1
ATOM 831 O O . GLU A 1 103 ? 20.924 2.677 -26.561 1.00 98.69 103 GLU A O 1
ATOM 836 N N . LYS A 1 104 ? 20.398 1.816 -24.551 1.00 98.62 104 LYS A N 1
ATOM 837 C CA . LYS A 1 104 ? 21.766 1.392 -24.238 1.00 98.62 104 LYS A CA 1
ATOM 838 C C . LYS A 1 104 ? 22.255 0.310 -25.203 1.00 98.62 104 LYS A C 1
ATOM 840 O O . LYS A 1 104 ? 23.368 0.416 -25.706 1.00 98.62 104 LYS A O 1
ATOM 845 N N . GLU A 1 105 ? 21.434 -0.699 -25.481 1.00 98.69 105 GLU A N 1
ATOM 846 C CA . GLU A 1 105 ? 21.726 -1.750 -26.460 1.00 98.69 105 GLU A CA 1
ATOM 847 C C . GLU A 1 105 ? 22.021 -1.148 -27.838 1.00 98.69 105 GLU A C 1
ATOM 849 O O . GLU A 1 105 ? 23.069 -1.422 -28.420 1.00 98.69 105 GLU A O 1
ATOM 854 N N . ARG A 1 106 ? 21.153 -0.254 -28.326 1.00 98.62 106 ARG A N 1
ATOM 855 C CA . ARG A 1 106 ? 21.327 0.431 -29.614 1.00 98.62 106 ARG A CA 1
ATOM 856 C C . ARG A 1 106 ? 22.648 1.197 -29.688 1.00 98.62 106 ARG A C 1
ATOM 858 O O . ARG A 1 106 ? 23.341 1.134 -30.703 1.00 98.62 106 ARG A O 1
ATOM 865 N N . THR A 1 107 ? 22.996 1.906 -28.617 1.00 98.50 107 THR A N 1
ATOM 866 C CA . THR A 1 107 ? 24.244 2.676 -28.524 1.00 98.50 107 THR A CA 1
ATOM 867 C C . THR A 1 107 ? 25.460 1.753 -28.565 1.00 98.50 107 THR A C 1
ATOM 869 O O . THR A 1 107 ? 26.343 1.937 -29.399 1.00 98.50 107 THR A O 1
ATOM 872 N N . LEU A 1 108 ? 25.461 0.692 -27.753 1.00 98.62 108 LEU A N 1
ATOM 873 C CA . LEU A 1 108 ? 26.555 -0.280 -27.702 1.00 98.62 108 LEU A CA 1
ATOM 874 C C . LEU A 1 108 ? 26.726 -1.054 -29.012 1.00 98.62 108 LEU A C 1
ATOM 876 O O . LEU A 1 108 ? 27.855 -1.351 -29.397 1.00 98.62 108 LEU A O 1
ATOM 880 N N . LEU A 1 109 ? 25.634 -1.386 -29.706 1.00 98.50 109 LEU A N 1
ATOM 881 C CA . LEU A 1 109 ? 25.692 -2.027 -31.022 1.00 98.50 109 LEU A CA 1
ATOM 882 C C . LEU A 1 109 ? 26.330 -1.104 -32.063 1.00 98.50 109 LEU A C 1
ATOM 884 O O . LEU A 1 109 ? 27.146 -1.561 -32.866 1.00 98.50 109 LEU A O 1
ATOM 888 N N . LYS A 1 110 ? 25.994 0.191 -32.029 1.00 98.12 110 LYS A N 1
ATOM 889 C CA . LYS A 1 110 ? 26.600 1.196 -32.906 1.00 98.12 110 LYS A CA 1
ATOM 890 C C . LYS A 1 110 ? 28.102 1.329 -32.636 1.00 98.12 110 LYS A C 1
ATOM 892 O O . LYS A 1 110 ? 28.889 1.199 -33.567 1.00 98.12 110 LYS A O 1
ATOM 897 N N . GLU A 1 111 ? 28.496 1.498 -31.376 1.00 98.06 111 GLU A N 1
ATOM 898 C CA . GLU A 1 111 ? 29.907 1.601 -30.978 1.00 98.06 111 GLU A CA 1
ATOM 899 C C . GLU A 1 111 ? 30.700 0.336 -31.335 1.00 98.06 111 GLU A C 1
ATOM 901 O O . GLU A 1 111 ? 31.785 0.422 -31.906 1.00 98.06 111 GLU A O 1
ATOM 906 N N . ASN A 1 112 ? 30.146 -0.855 -31.078 1.00 98.06 112 ASN A N 1
ATOM 907 C CA . ASN A 1 112 ? 30.789 -2.116 -31.457 1.00 98.06 112 ASN A CA 1
ATOM 908 C C . ASN A 1 112 ? 30.996 -2.228 -32.968 1.00 98.06 112 ASN A C 1
ATOM 910 O O . ASN A 1 112 ? 32.040 -2.710 -33.406 1.00 98.06 112 ASN A O 1
ATOM 914 N N . LYS A 1 113 ? 30.013 -1.803 -33.770 1.00 97.56 113 LYS A N 1
ATOM 915 C CA . LYS A 1 113 ? 30.141 -1.795 -35.228 1.00 97.56 113 LYS A CA 1
ATOM 916 C C . LYS A 1 113 ? 31.280 -0.871 -35.669 1.00 97.56 113 LYS A C 1
ATOM 918 O O . LYS A 1 113 ? 32.144 -1.313 -36.420 1.00 97.56 113 LYS A O 1
ATOM 923 N N . GLU A 1 114 ? 31.325 0.353 -35.148 1.00 97.00 114 GLU A N 1
ATOM 924 C CA . GLU A 1 114 ? 32.388 1.322 -35.454 1.00 97.00 114 GLU A CA 1
ATOM 925 C C . GLU A 1 114 ? 33.779 0.807 -35.048 1.00 97.00 114 GLU A C 1
ATOM 927 O O . GLU A 1 114 ? 34.748 0.964 -35.791 1.00 97.00 114 GLU A O 1
ATOM 932 N N . LEU A 1 115 ? 33.897 0.158 -33.885 1.00 96.69 115 LEU A N 1
ATOM 933 C CA . LEU A 1 115 ? 35.156 -0.438 -33.430 1.00 96.69 115 LEU A CA 1
ATOM 934 C C . LEU A 1 115 ? 35.605 -1.594 -34.328 1.00 96.69 115 LEU A C 1
ATOM 936 O O . LEU A 1 115 ? 36.786 -1.668 -34.668 1.00 96.69 115 LEU A O 1
ATOM 940 N N . ARG A 1 116 ? 34.683 -2.466 -34.754 1.00 95.88 116 ARG A N 1
ATOM 941 C CA . ARG A 1 116 ? 34.998 -3.553 -35.695 1.00 95.88 116 ARG A CA 1
ATOM 942 C C . ARG A 1 116 ? 35.463 -3.007 -37.040 1.00 95.88 116 ARG A C 1
ATOM 944 O O . ARG A 1 116 ? 36.466 -3.481 -37.558 1.00 95.88 116 ARG A O 1
ATOM 951 N N . GLU A 1 117 ? 34.793 -1.992 -37.579 1.00 94.69 117 GLU A N 1
ATOM 952 C CA . GLU A 1 117 ? 35.202 -1.341 -38.831 1.00 94.69 117 GLU A CA 1
ATOM 953 C C . GLU A 1 117 ? 36.611 -0.735 -38.721 1.00 94.69 117 GLU A C 1
ATOM 955 O O . GLU A 1 117 ? 37.455 -0.972 -39.588 1.00 94.69 117 GLU A O 1
ATOM 960 N N . LYS A 1 118 ? 36.913 -0.041 -37.614 1.00 93.62 118 LYS A N 1
ATOM 961 C CA . LYS A 1 118 ? 38.265 0.469 -37.332 1.00 93.62 118 LYS A CA 1
ATOM 962 C C . LYS A 1 118 ? 39.289 -0.660 -37.223 1.00 93.62 118 LYS A C 1
ATOM 964 O O . LYS A 1 118 ? 40.359 -0.557 -37.817 1.00 93.62 118 LYS A O 1
ATOM 969 N N . GLN A 1 119 ? 38.967 -1.747 -36.522 1.00 92.06 119 GLN A N 1
ATOM 970 C CA . GLN A 1 119 ? 39.859 -2.899 -36.406 1.00 92.06 119 GLN A CA 1
ATOM 971 C C . GLN A 1 119 ? 40.169 -3.506 -37.778 1.00 92.06 119 GLN A C 1
ATOM 973 O O . GLN A 1 119 ? 41.337 -3.749 -38.066 1.00 92.06 119 GLN A O 1
ATOM 978 N N . LEU A 1 120 ? 39.161 -3.698 -38.638 1.00 91.25 120 LEU A N 1
ATOM 979 C CA . LEU A 1 120 ? 39.377 -4.180 -40.005 1.00 91.25 120 LEU A CA 1
ATOM 980 C C . LEU A 1 120 ? 40.261 -3.223 -40.814 1.00 91.25 120 LEU A C 1
ATOM 982 O O . LEU A 1 120 ? 41.148 -3.683 -41.527 1.00 91.25 120 LEU A O 1
ATOM 986 N N 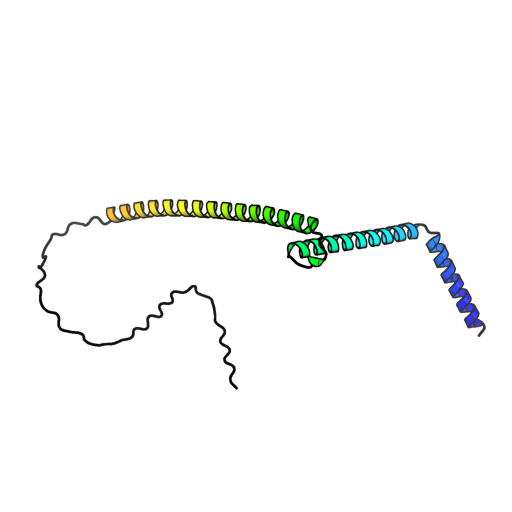. SER A 1 121 ? 40.061 -1.907 -40.684 1.00 84.12 121 SER A N 1
ATOM 987 C CA . SER A 1 121 ? 40.893 -0.919 -41.385 1.00 84.12 121 SER A CA 1
ATOM 988 C C . SER A 1 121 ? 42.362 -0.936 -40.938 1.00 84.12 121 SER A C 1
ATOM 990 O O . SER A 1 121 ? 43.248 -0.667 -41.743 1.00 84.12 121 SER A O 1
ATOM 992 N N . LEU A 1 122 ? 42.628 -1.304 -39.680 1.00 80.81 122 LEU A N 1
ATOM 993 C CA . LEU A 1 122 ? 43.979 -1.464 -39.132 1.00 80.81 122 LEU A CA 1
ATOM 994 C C . LEU A 1 122 ? 44.584 -2.850 -39.432 1.00 80.81 122 LEU A C 1
ATOM 996 O O . LEU A 1 122 ? 45.801 -2.995 -39.406 1.00 80.81 122 LEU A O 1
ATOM 1000 N N . GLN A 1 123 ? 43.756 -3.859 -39.727 1.00 63.50 123 GLN A N 1
ATOM 1001 C CA . GLN A 1 123 ? 44.154 -5.230 -40.091 1.00 63.50 123 GLN A CA 1
ATOM 1002 C C . GLN A 1 123 ? 44.335 -5.439 -41.605 1.00 63.50 123 GLN A C 1
ATOM 1004 O O . GLN A 1 123 ? 44.349 -6.579 -42.070 1.00 63.50 123 GLN A O 1
ATOM 1009 N N . GLN A 1 124 ? 44.487 -4.370 -42.393 1.00 53.94 124 GLN A N 1
ATOM 1010 C CA . GLN A 1 124 ? 44.791 -4.499 -43.817 1.00 53.94 124 GLN A CA 1
ATOM 1011 C C . GLN A 1 124 ? 46.133 -5.252 -43.992 1.00 53.94 124 GLN A C 1
ATOM 1013 O O . GLN A 1 124 ? 47.150 -4.794 -43.466 1.00 53.94 124 GLN A O 1
ATOM 1018 N N . PRO A 1 125 ? 46.177 -6.409 -44.685 1.00 49.72 125 PRO A N 1
ATOM 1019 C CA . PRO A 1 125 ? 47.408 -7.178 -44.815 1.00 49.72 125 PRO A CA 1
ATOM 1020 C C . PRO A 1 125 ? 48.437 -6.422 -45.660 1.00 49.72 125 PRO A C 1
ATOM 1022 O O . PRO A 1 125 ? 48.168 -6.075 -46.811 1.00 49.72 125 PRO A O 1
ATOM 1025 N N . LEU A 1 126 ? 49.648 -6.249 -45.121 1.00 45.06 126 LEU A N 1
ATOM 1026 C CA . LEU A 1 126 ? 50.857 -6.222 -45.944 1.00 45.06 126 LEU A CA 1
ATOM 1027 C C . LEU A 1 126 ? 50.810 -7.463 -46.846 1.00 45.06 126 LEU A C 1
ATOM 1029 O O . LEU A 1 126 ? 50.778 -8.592 -46.357 1.00 45.06 126 LEU A O 1
ATOM 1033 N N . ALA A 1 127 ? 50.725 -7.239 -48.155 1.00 48.00 127 ALA A N 1
ATOM 1034 C CA . ALA A 1 127 ? 50.654 -8.293 -49.152 1.00 48.00 127 ALA A CA 1
ATOM 1035 C C . ALA A 1 127 ? 51.844 -9.260 -49.013 1.00 48.00 127 ALA A C 1
ATOM 1037 O O . ALA A 1 127 ? 52.998 -8.841 -49.082 1.00 48.00 127 ALA A O 1
ATOM 1038 N N . ALA A 1 128 ? 51.561 -10.556 -48.877 1.00 41.22 128 ALA A N 1
ATOM 1039 C CA . ALA A 1 128 ? 52.522 -11.632 -49.100 1.00 41.22 128 ALA A CA 1
ATOM 1040 C C . ALA A 1 128 ? 51.915 -12.617 -50.120 1.00 41.22 128 ALA A C 1
ATOM 1042 O O . ALA A 1 128 ? 50.720 -12.912 -50.033 1.00 41.22 128 ALA A O 1
ATOM 1043 N N . PRO A 1 129 ? 52.685 -13.065 -51.130 1.00 42.03 129 PRO A N 1
ATOM 1044 C CA . PRO A 1 129 ? 52.147 -13.728 -52.310 1.00 42.03 129 PRO A CA 1
ATOM 1045 C C . PRO A 1 129 ? 51.725 -15.171 -52.017 1.00 42.03 129 PRO A C 1
ATOM 1047 O O . PRO A 1 129 ? 52.316 -15.869 -51.196 1.00 42.03 129 PRO A O 1
ATOM 1050 N N . ALA A 1 130 ? 50.691 -15.600 -52.735 1.00 49.50 130 ALA A N 1
ATOM 1051 C CA . ALA A 1 130 ? 50.136 -16.943 -52.717 1.00 49.50 130 ALA A CA 1
ATOM 1052 C C . ALA A 1 130 ? 51.185 -18.012 -53.042 1.00 49.50 130 ALA A C 1
ATOM 1054 O O . ALA A 1 130 ? 51.827 -17.891 -54.079 1.00 49.50 130 ALA A O 1
ATOM 1055 N N . LEU A 1 131 ? 51.255 -19.093 -52.254 1.00 42.59 131 LEU A N 1
ATOM 1056 C CA . LEU A 1 131 ? 51.598 -20.429 -52.752 1.00 42.59 131 LEU A CA 1
ATOM 1057 C C . LEU A 1 131 ? 50.936 -21.540 -51.911 1.00 42.59 131 LEU A C 1
ATOM 1059 O O . LEU A 1 131 ? 51.014 -21.551 -50.687 1.00 42.59 131 LEU A O 1
ATOM 1063 N N . ASN A 1 132 ? 50.360 -22.498 -52.646 1.00 46.47 132 ASN A N 1
ATOM 1064 C CA . ASN A 1 132 ? 49.924 -23.852 -52.277 1.00 46.47 132 ASN A CA 1
ATOM 1065 C C . ASN A 1 132 ? 48.580 -24.046 -51.549 1.00 46.47 132 ASN A C 1
ATOM 1067 O O . ASN A 1 132 ? 48.520 -24.389 -50.373 1.00 46.47 132 ASN A O 1
ATOM 1071 N N . CYS A 1 133 ? 47.490 -24.011 -52.326 1.00 34.34 133 CYS A N 1
ATOM 1072 C CA . CYS A 1 133 ? 46.334 -24.879 -52.076 1.00 34.34 133 CYS A CA 1
ATOM 1073 C C . CYS A 1 133 ? 46.653 -26.297 -52.578 1.00 34.34 133 CYS A C 1
ATOM 1075 O O . CYS A 1 133 ? 46.824 -26.498 -53.779 1.00 34.34 133 CYS A O 1
ATOM 1077 N N . ILE A 1 134 ? 46.710 -27.277 -51.675 1.00 48.72 134 ILE A N 1
ATOM 1078 C CA . ILE A 1 134 ? 46.669 -28.703 -52.031 1.00 48.72 134 ILE A CA 1
ATOM 1079 C C . ILE A 1 134 ? 45.189 -29.137 -51.981 1.00 48.72 134 ILE A C 1
ATOM 1081 O O . ILE A 1 134 ? 44.541 -28.878 -50.965 1.00 48.72 134 ILE A O 1
ATOM 1085 N N . PRO A 1 135 ? 44.614 -29.760 -53.029 1.00 49.34 135 PRO A N 1
ATOM 1086 C CA . PRO A 1 135 ? 43.229 -30.237 -52.994 1.00 49.34 135 PRO A CA 1
ATOM 1087 C C . PRO A 1 135 ? 43.061 -31.419 -52.018 1.00 49.34 135 PRO A C 1
ATOM 1089 O O . PRO A 1 135 ? 43.960 -32.261 -51.946 1.00 49.34 135 PRO A O 1
ATOM 1092 N N . PRO A 1 136 ? 41.923 -31.548 -51.306 1.00 44.34 136 PRO A N 1
ATOM 1093 C CA . PRO A 1 136 ? 41.700 -32.662 -50.390 1.00 44.34 136 PRO A CA 1
ATOM 1094 C C . PRO A 1 136 ? 41.441 -33.964 -51.166 1.00 44.34 136 PRO A C 1
ATOM 1096 O O . PRO A 1 136 ? 40.518 -34.048 -51.975 1.00 44.34 136 PRO A O 1
ATOM 1099 N N . GLN A 1 137 ? 42.256 -34.988 -50.904 1.00 49.28 137 GLN A N 1
ATOM 1100 C CA . GLN A 1 137 ? 42.017 -36.363 -51.352 1.00 49.28 137 GLN A CA 1
ATOM 1101 C C . GLN A 1 137 ? 41.026 -37.047 -50.389 1.00 49.28 137 GLN A C 1
ATOM 1103 O O . GLN A 1 137 ? 41.224 -36.963 -49.176 1.00 49.28 137 GLN A O 1
ATOM 1108 N N . PRO A 1 138 ? 39.974 -37.726 -50.879 1.00 50.94 138 PRO A N 1
ATOM 1109 C CA . PRO A 1 138 ? 39.052 -38.487 -50.042 1.00 50.94 138 PRO A CA 1
ATOM 1110 C C . PRO A 1 138 ? 39.510 -39.944 -49.898 1.00 50.94 138 PRO A C 1
ATOM 1112 O O . PRO A 1 138 ? 39.959 -40.506 -50.903 1.00 50.94 138 PRO A O 1
ATOM 1115 N N . ARG A 1 139 ? 39.267 -40.529 -48.703 1.00 39.72 139 ARG A N 1
ATOM 1116 C CA . ARG A 1 139 ? 39.332 -41.960 -48.275 1.00 39.72 139 ARG A CA 1
ATOM 1117 C C . ARG A 1 139 ? 40.314 -42.156 -47.103 1.00 39.72 139 ARG A C 1
ATOM 1119 O O . ARG A 1 139 ? 41.427 -41.663 -47.184 1.00 39.72 139 ARG A O 1
ATOM 1126 N N . ASP A 1 140 ? 40.011 -42.777 -45.961 1.00 43.09 140 ASP A N 1
ATOM 1127 C CA . ASP A 1 140 ? 38.935 -43.677 -45.524 1.00 43.09 140 ASP A CA 1
ATOM 1128 C C . ASP A 1 140 ? 38.713 -43.520 -44.001 1.00 43.09 140 ASP A C 1
ATOM 1130 O O . ASP A 1 140 ? 39.649 -43.211 -43.265 1.00 43.09 140 ASP A O 1
ATOM 1134 N N . ILE A 1 141 ? 37.487 -43.761 -43.522 1.00 50.25 141 ILE A N 1
ATOM 1135 C CA . ILE A 1 141 ? 37.167 -43.930 -42.093 1.00 50.25 141 ILE A CA 1
ATOM 1136 C C . ILE A 1 141 ? 37.300 -45.417 -41.735 1.00 50.25 141 ILE A C 1
ATOM 1138 O O . ILE A 1 141 ? 36.584 -46.240 -42.305 1.00 50.25 141 ILE A O 1
ATOM 1142 N N . PRO A 1 142 ? 38.142 -45.761 -40.751 1.00 45.81 142 PRO A N 1
ATOM 1143 C CA . PRO A 1 142 ? 37.854 -46.852 -39.808 1.00 45.81 142 PRO A CA 1
ATOM 1144 C C . PRO A 1 142 ? 37.712 -46.251 -38.397 1.00 45.81 142 PRO A C 1
ATOM 1146 O O . PRO A 1 142 ? 38.654 -45.662 -37.887 1.00 45.81 142 PRO A O 1
ATOM 1149 N N . GLY A 1 143 ? 36.518 -46.202 -37.801 1.00 48.34 143 GLY A N 1
ATOM 1150 C CA . GLY A 1 143 ? 35.992 -47.261 -36.926 1.00 48.34 143 GLY A CA 1
ATOM 1151 C C . GLY A 1 143 ? 36.159 -46.845 -35.446 1.00 48.34 143 GLY A C 1
ATOM 1152 O O . GLY A 1 143 ? 37.209 -46.311 -35.106 1.00 48.34 143 GLY A O 1
ATOM 1153 N N . PRO A 1 144 ? 35.149 -47.001 -34.568 1.00 49.00 144 PRO A N 1
ATOM 1154 C CA . PRO A 1 144 ? 35.104 -46.306 -33.284 1.00 49.00 144 PRO A CA 1
ATOM 1155 C C . PRO A 1 144 ? 36.038 -46.970 -32.267 1.00 49.00 144 PRO A C 1
ATOM 1157 O O . PRO A 1 144 ? 35.812 -48.108 -31.856 1.00 49.00 144 PRO A O 1
ATOM 1160 N N . SER A 1 145 ? 37.077 -46.260 -31.831 1.00 47.56 145 SER A N 1
ATOM 1161 C CA . SER A 1 145 ? 37.745 -46.586 -30.574 1.00 47.56 145 SER A CA 1
ATOM 1162 C C . SER A 1 145 ? 36.855 -46.091 -29.439 1.00 47.56 145 SER A C 1
ATOM 1164 O O . SER A 1 145 ? 36.735 -44.886 -29.217 1.00 47.56 145 SER A O 1
ATOM 1166 N N . ASN A 1 146 ? 36.204 -47.033 -28.762 1.00 56.12 146 ASN A N 1
ATOM 1167 C CA . ASN A 1 146 ? 35.559 -46.809 -27.477 1.00 56.12 146 ASN A CA 1
ATOM 1168 C C . ASN A 1 146 ? 36.644 -46.422 -26.468 1.00 56.12 146 ASN A C 1
ATOM 1170 O O . ASN A 1 146 ? 37.301 -47.298 -25.912 1.00 56.12 146 ASN A O 1
ATOM 1174 N N . ASP A 1 147 ? 36.843 -45.126 -26.270 1.00 46.94 147 ASP A N 1
ATOM 1175 C CA . ASP A 1 147 ? 37.466 -44.607 -25.060 1.00 46.94 147 ASP A CA 1
ATOM 1176 C C . ASP A 1 147 ? 36.420 -43.711 -24.403 1.00 46.94 147 ASP A C 1
ATOM 1178 O O . ASP A 1 147 ? 36.315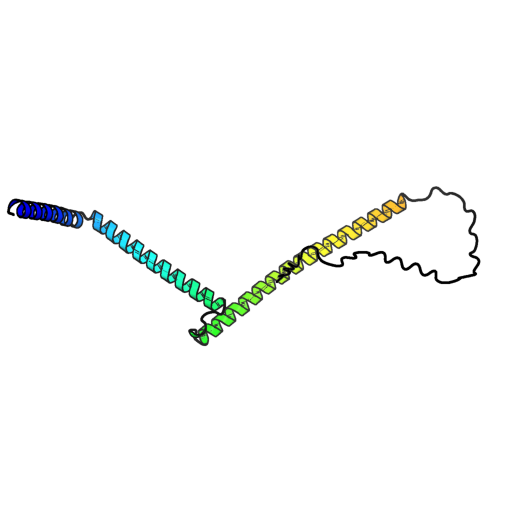 -42.510 -24.663 1.00 46.94 147 ASP A O 1
ATOM 1182 N N . ASP A 1 148 ? 35.545 -44.377 -23.650 1.00 54.16 148 ASP A N 1
ATOM 1183 C CA . ASP A 1 148 ? 34.507 -43.789 -22.811 1.00 54.16 148 ASP A CA 1
ATOM 1184 C C . ASP A 1 148 ? 35.211 -43.106 -21.632 1.00 54.16 148 ASP A C 1
ATOM 1186 O O . ASP A 1 148 ? 35.280 -43.604 -20.511 1.00 54.16 148 ASP A O 1
ATOM 1190 N N . THR A 1 149 ? 35.868 -41.988 -21.928 1.00 55.72 149 THR A N 1
ATOM 1191 C CA . THR A 1 149 ? 36.299 -41.054 -20.899 1.00 55.72 149 THR A CA 1
ATOM 1192 C C . THR A 1 149 ? 35.117 -40.142 -20.641 1.00 55.72 149 THR A C 1
ATOM 1194 O O . THR A 1 149 ? 34.911 -39.148 -21.335 1.00 55.72 149 THR A O 1
ATOM 1197 N N . ASP A 1 150 ? 34.320 -40.512 -19.638 1.00 56.31 150 ASP A N 1
ATOM 1198 C CA . ASP A 1 150 ? 33.366 -39.620 -18.990 1.00 56.31 150 ASP A CA 1
ATOM 1199 C C . ASP A 1 150 ? 34.135 -38.400 -18.466 1.00 56.31 150 ASP A C 1
ATOM 1201 O O . ASP A 1 150 ? 34.607 -38.352 -17.326 1.00 56.31 150 ASP A O 1
ATOM 1205 N N . VAL A 1 151 ? 34.309 -37.387 -19.312 1.00 59.47 151 VAL A N 1
ATOM 1206 C CA . VAL A 1 151 ? 34.720 -36.072 -18.845 1.00 59.47 151 VAL A CA 1
ATOM 1207 C C . VAL A 1 151 ? 33.482 -35.498 -18.179 1.00 59.47 151 VAL A C 1
ATOM 1209 O O . VAL A 1 151 ? 32.597 -34.966 -18.848 1.00 59.47 151 VAL A O 1
ATOM 1212 N N . VAL A 1 152 ? 33.393 -35.662 -16.857 1.00 57.62 152 VAL A N 1
ATOM 1213 C CA . VA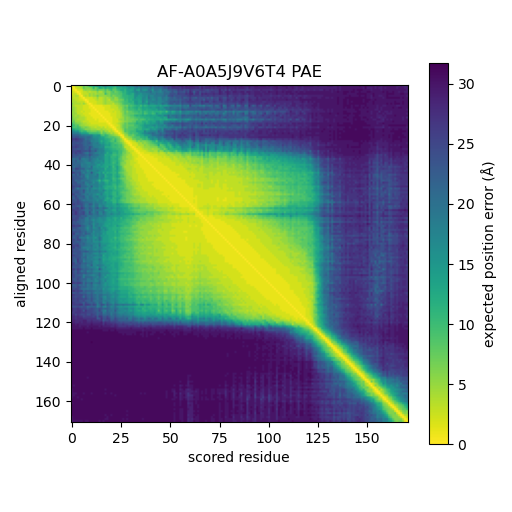L A 1 152 ? 32.372 -35.016 -16.029 1.00 57.62 152 VAL A CA 1
ATOM 1214 C C . VAL A 1 152 ? 32.562 -33.509 -16.174 1.00 57.62 152 VAL A C 1
ATOM 1216 O O . VAL A 1 152 ? 33.317 -32.866 -15.448 1.00 57.62 152 VAL A O 1
ATOM 1219 N N . THR A 1 153 ? 31.910 -32.927 -17.175 1.00 60.38 153 THR A N 1
ATOM 1220 C CA . THR A 1 153 ? 31.688 -31.495 -17.218 1.00 60.38 153 THR A CA 1
ATOM 1221 C C . THR A 1 153 ? 30.561 -31.238 -16.237 1.00 60.38 153 THR A C 1
ATOM 1223 O O . THR A 1 153 ? 29.401 -31.508 -16.554 1.00 60.38 153 THR A O 1
ATOM 1226 N N . ASP A 1 154 ? 30.885 -30.729 -15.051 1.00 59.78 154 ASP A N 1
ATOM 1227 C CA . ASP A 1 154 ? 29.899 -30.134 -14.149 1.00 59.78 154 ASP A CA 1
ATOM 1228 C C . ASP A 1 154 ? 29.330 -28.869 -14.818 1.00 59.78 154 ASP A C 1
ATOM 1230 O O . ASP A 1 154 ? 29.668 -27.731 -14.488 1.00 59.78 154 ASP A O 1
ATOM 1234 N N . LEU A 1 155 ? 28.484 -29.060 -15.835 1.00 64.19 155 LEU A N 1
ATOM 1235 C CA . LEU A 1 155 ? 27.769 -27.992 -16.511 1.00 64.19 155 LEU A CA 1
ATOM 1236 C C . LEU A 1 155 ? 26.582 -27.605 -15.631 1.00 64.19 155 LEU A C 1
ATOM 1238 O O . LEU A 1 155 ? 25.454 -28.071 -15.793 1.00 64.19 155 LEU A O 1
ATOM 1242 N N . TYR A 1 156 ? 26.860 -26.746 -14.656 1.00 63.06 156 TYR A N 1
ATOM 1243 C CA . TYR A 1 156 ? 25.850 -26.154 -13.796 1.00 63.06 156 TYR A CA 1
ATOM 1244 C C . TYR A 1 156 ? 25.041 -25.105 -14.576 1.00 63.06 156 TYR A C 1
ATOM 1246 O O . TYR A 1 156 ? 25.410 -23.935 -14.658 1.00 63.06 156 TYR A O 1
ATOM 1254 N N . ILE A 1 157 ? 23.913 -25.523 -15.157 1.00 63.22 157 ILE A N 1
ATOM 1255 C CA . ILE A 1 157 ? 22.910 -24.622 -15.747 1.00 63.22 157 ILE A CA 1
ATOM 1256 C C . ILE A 1 157 ? 21.922 -24.225 -14.640 1.00 63.22 157 ILE A C 1
ATOM 1258 O O . ILE A 1 157 ? 20.781 -24.678 -14.600 1.00 63.22 157 ILE A O 1
ATOM 1262 N N . GLY A 1 158 ? 22.381 -23.425 -13.677 1.00 61.50 158 GLY A N 1
ATOM 1263 C CA . GLY A 1 158 ? 21.572 -22.979 -12.543 1.00 61.50 158 GLY A CA 1
ATOM 1264 C C . GLY A 1 158 ? 21.994 -21.607 -12.023 1.00 61.50 158 GLY A C 1
ATOM 1265 O O . GLY A 1 158 ? 23.142 -21.196 -12.165 1.00 61.50 158 GLY A O 1
ATOM 1266 N N . LEU A 1 159 ? 21.052 -20.874 -11.427 1.00 51.84 159 LEU A N 1
ATOM 1267 C CA . LEU A 1 159 ? 21.337 -19.645 -10.681 1.00 51.84 159 LEU A CA 1
ATOM 1268 C C . LEU A 1 159 ? 22.113 -20.005 -9.399 1.00 51.84 159 LEU A C 1
ATOM 1270 O O . LEU A 1 159 ? 21.614 -20.821 -8.623 1.00 51.84 159 LEU A O 1
ATOM 1274 N N . PRO A 1 160 ? 23.295 -19.419 -9.137 1.00 46.66 160 PRO A N 1
ATOM 1275 C CA . PRO A 1 160 ? 24.068 -19.739 -7.943 1.00 46.66 160 PRO A CA 1
ATOM 1276 C C . PRO A 1 160 ? 23.341 -19.228 -6.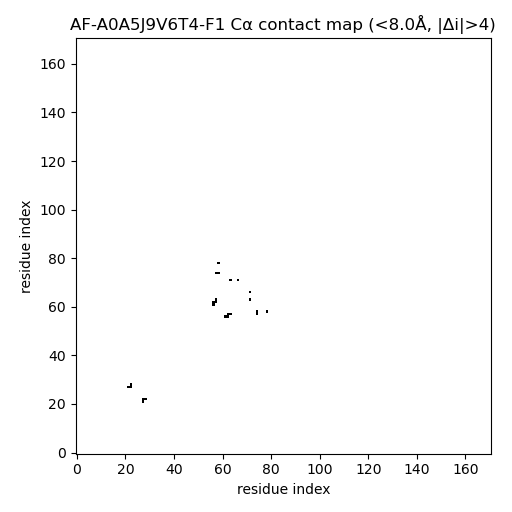689 1.00 46.66 160 PRO A C 1
ATOM 1278 O O . PRO A 1 160 ? 23.021 -18.043 -6.603 1.00 46.66 160 PRO A O 1
ATOM 1281 N N . GLY A 1 161 ? 23.097 -20.115 -5.715 1.00 52.34 161 GLY A N 1
ATOM 1282 C CA . GLY A 1 161 ? 22.663 -19.725 -4.364 1.00 52.34 161 GLY A CA 1
ATOM 1283 C C . GLY A 1 161 ? 21.335 -20.300 -3.860 1.00 52.34 161 GLY A C 1
ATOM 1284 O O . GLY A 1 161 ? 20.512 -19.559 -3.332 1.00 52.34 161 GLY A O 1
ATOM 1285 N N . SER A 1 162 ? 21.127 -21.615 -3.946 1.00 56.00 162 SER A N 1
ATOM 1286 C CA . SER A 1 162 ? 20.135 -22.289 -3.096 1.00 56.00 162 SER A CA 1
ATOM 1287 C C . SER A 1 162 ? 20.767 -23.532 -2.477 1.00 56.00 162 SER A C 1
ATOM 1289 O O . SER A 1 162 ? 20.744 -24.619 -3.052 1.00 56.00 162 SER A O 1
ATOM 1291 N N . GLU A 1 163 ? 21.403 -23.348 -1.319 1.00 51.22 163 GLU A N 1
ATOM 1292 C CA . GLU A 1 163 ? 21.857 -24.457 -0.486 1.00 51.22 163 GLU A CA 1
ATOM 1293 C C . GLU A 1 163 ? 20.635 -25.262 -0.028 1.00 51.22 163 GLU A C 1
ATOM 1295 O O . GLU A 1 163 ? 19.785 -24.779 0.722 1.00 51.22 163 GLU A O 1
ATOM 1300 N N . ARG A 1 164 ? 20.525 -26.503 -0.507 1.00 49.16 164 ARG A N 1
ATOM 1301 C CA . ARG A 1 164 ? 19.619 -27.498 0.066 1.00 49.16 164 ARG A CA 1
ATOM 1302 C C . ARG A 1 164 ? 20.249 -28.010 1.357 1.00 49.16 164 ARG A C 1
ATOM 1304 O O . ARG A 1 164 ? 21.205 -28.778 1.313 1.00 49.16 164 ARG A O 1
ATOM 1311 N N . SER A 1 165 ? 19.690 -27.622 2.496 1.00 48.56 165 SER A N 1
ATOM 1312 C CA . SER A 1 165 ? 19.953 -28.275 3.775 1.00 48.56 165 SER A CA 1
ATOM 1313 C C . SER A 1 165 ? 19.476 -29.733 3.717 1.00 48.56 165 SER A C 1
ATOM 1315 O O . SER A 1 165 ? 18.282 -30.024 3.745 1.00 48.56 165 SER A O 1
ATOM 1317 N N . SER A 1 166 ? 20.411 -30.677 3.614 1.00 51.50 166 SER A N 1
ATOM 1318 C CA . SER A 1 166 ? 20.137 -32.093 3.860 1.00 51.50 166 SER A CA 1
ATOM 1319 C C . SER A 1 166 ? 20.520 -32.439 5.297 1.00 51.50 166 SER A C 1
ATOM 1321 O O . SER A 1 166 ? 21.660 -32.814 5.563 1.00 51.50 166 SER A O 1
ATOM 1323 N N . ASN A 1 167 ? 19.568 -32.341 6.226 1.00 40.69 167 ASN A N 1
ATOM 1324 C CA . ASN A 1 167 ? 19.679 -33.059 7.493 1.00 40.69 167 ASN A CA 1
ATOM 1325 C C . ASN A 1 167 ? 19.412 -34.541 7.208 1.00 40.69 167 ASN A C 1
ATOM 1327 O O . ASN A 1 167 ? 18.291 -34.912 6.863 1.00 40.69 167 AS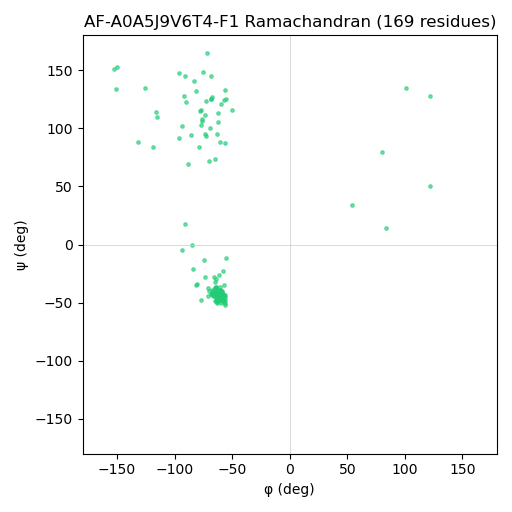N A O 1
ATOM 1331 N N . ARG A 1 168 ? 20.445 -35.382 7.324 1.00 47.62 168 ARG A N 1
ATOM 1332 C CA . ARG A 1 168 ? 20.259 -36.823 7.512 1.00 47.62 168 ARG A CA 1
ATOM 1333 C C . ARG A 1 168 ? 20.274 -37.092 9.005 1.00 47.62 168 ARG A C 1
ATOM 1335 O O . ARG A 1 168 ? 21.329 -37.110 9.630 1.00 47.62 168 ARG A O 1
ATOM 1342 N N . ASP A 1 169 ? 19.074 -37.267 9.531 1.00 50.94 169 ASP A N 1
ATOM 1343 C CA . ASP A 1 169 ? 18.824 -37.951 10.789 1.00 50.94 169 ASP A CA 1
ATOM 1344 C C . ASP A 1 169 ? 19.416 -39.366 10.675 1.00 50.94 169 ASP A C 1
ATOM 1346 O O . ASP A 1 169 ? 19.138 -40.079 9.706 1.00 50.94 169 ASP A O 1
ATOM 1350 N N . SER A 1 170 ? 20.295 -39.740 11.599 1.00 55.66 170 SER A N 1
ATOM 1351 C CA . SER A 1 170 ? 20.794 -41.111 11.732 1.00 55.66 170 SER A CA 1
ATOM 1352 C C . SER A 1 170 ? 20.320 -41.615 13.085 1.00 55.66 170 SER A C 1
ATOM 1354 O O . SER A 1 170 ? 20.691 -41.045 14.112 1.00 55.66 170 SER A O 1
ATOM 1356 N N . GLY A 1 171 ? 19.442 -42.619 13.039 1.00 45.03 171 GLY A N 1
ATOM 1357 C CA . GLY A 1 171 ? 19.053 -43.420 14.198 1.00 45.03 171 GLY A CA 1
ATOM 1358 C C . GLY A 1 171 ? 20.146 -44.373 14.653 1.00 45.03 171 GLY A C 1
ATOM 1359 O O . GLY A 1 171 ? 21.181 -44.484 13.954 1.00 45.03 171 GLY A O 1
#

Radius of gyration: 44.56 Å; Cα contacts (8 Å, |Δi|>4): 12; chains: 1; bounding box: 75×74×129 Å

Solvent-accessible surface area (backbone atoms only — not comparable to full-atom values): 10650 Å² total; per-residue (Å²): 113,70,68,59,56,52,50,52,53,51,50,50,54,52,52,50,51,50,59,48,51,52,66,68,43,61,70,48,57,56,53,50,48,51,54,49,47,54,49,51,51,51,51,53,51,50,54,52,49,51,54,50,52,52,51,50,36,46,78,72,69,41,81,55,90,78,53,51,71,67,55,49,50,53,49,49,56,52,50,53,53,50,50,52,52,52,50,52,52,52,50,55,54,49,52,51,50,51,54,54,49,52,52,50,48,54,50,52,52,51,53,52,51,55,50,50,53,52,49,53,68,72,62,62,74,82,86,73,84,92,83,83,88,77,82,86,82,87,86,83,88,81,79,88,79,88,73,87,70,82,74,82,70,87,76,76,90,67,82,91,85,76,87,79,86,76,83,78,87,76,131

pLDDT: mean 79.58, std 20.78, range [34.34, 98.88]

Foldseek 3Di:
DVVVVVVVVVVVVVVVVVVVVCVVPCVVVVVVVVVVVVVVVVVVVVVVVVVVVVVVCVLVVHPCVPPDPVRNVVSVVVNVVVVVVVVVVVVVVVVVVVVVVVVVVVVVVVVVVVVVVVVVVVPDDPDDDDDDDDDDDDDDDDDDDPPPPPPPPPPPPDDPDDDDDDDDDDD